Protein AF-A0A2G5BCZ9-F1 (afdb_monomer_lite)

Organism: Coemansia reversa (strain ATCC 12441 / NRRL 1564) (NCBI:txid763665)

InterPro domains:
  IPR000571 Zinc finger, CCCH-type [PS50103] (1-25)
  IPR000571 Zinc finger, CCCH-type [PS50103] (27-50)
  IPR000571 Zinc finger, CCCH-type [SM00356] (1-24)
  IPR000571 Zinc finger, CCCH-type [SM00356] (27-50)
  IPR036855 Zinc finger, CCCH-type superfamily [SSF90229] (3-23)
  IPR036855 Zinc finger, CCCH-type superfamily [SSF90229] (28-50)
  IPR041367 E3 ligase, CCCH-type zinc finger [PF18044] (31-50)
  IPR045072 MKRN-like [PTHR11224] (2-50)
  IPR054361 Zinc finger CCCH domain-containing protein 4/6/8, CCCH zinc finger [PF22623] (3-23)

Sequence (50 aa):
HVPCKFHKHGNCTAGDKCYFSHDLTVYEKTVCKYFAKGNCKYGNKCALLH

Structure (mmCIF, N/CA/C/O backbone):
data_AF-A0A2G5BCZ9-F1
#
_entry.id   AF-A0A2G5BCZ9-F1
#
loop_
_atom_site.group_PDB
_atom_site.id
_atom_site.type_symbol
_atom_site.label_atom_id
_atom_site.label_alt_id
_atom_site.label_comp_id
_atom_site.label_asym_id
_atom_site.label_entity_id
_atom_site.label_seq_id
_atom_site.pdbx_PDB_ins_code
_atom_site.Cartn_x
_atom_site.Cartn_y
_atom_site.Cartn_z
_atom_site.occupancy
_atom_site.B_iso_or_equiv
_atom_site.auth_seq_id
_atom_site.auth_comp_id
_atom_site.auth_asym_id
_atom_site.auth_atom_id
_atom_site.pdbx_PDB_model_num
ATOM 1 N N . HIS A 1 1 ? 13.702 -6.089 6.723 1.00 60.53 1 HIS A N 1
ATOM 2 C CA . HIS A 1 1 ? 13.939 -5.175 5.586 1.00 60.53 1 HIS A CA 1
ATOM 3 C C . HIS A 1 1 ? 12.902 -4.055 5.626 1.00 60.53 1 HIS A C 1
ATOM 5 O O . HIS A 1 1 ? 11.728 -4.357 5.797 1.00 60.53 1 HIS A O 1
ATOM 11 N N . VAL A 1 2 ? 13.299 -2.780 5.548 1.00 73.81 2 VAL A N 1
ATOM 12 C CA . VAL A 1 2 ? 12.354 -1.641 5.556 1.00 73.81 2 VAL A CA 1
ATOM 13 C C . VAL A 1 2 ? 11.726 -1.497 4.165 1.00 73.81 2 VAL A C 1
ATOM 15 O O . VAL A 1 2 ? 12.478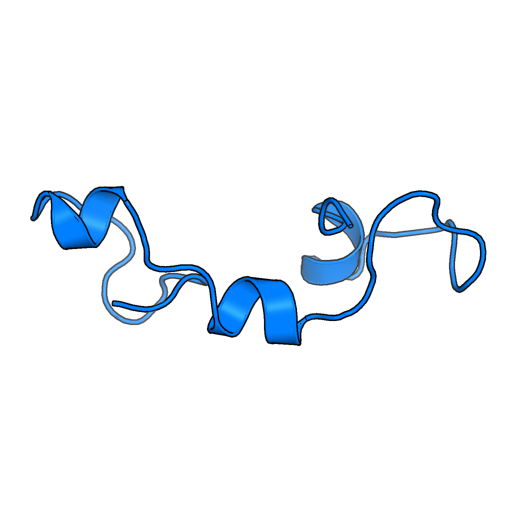 -1.408 3.196 1.00 73.81 2 VAL A O 1
ATOM 18 N N . PRO A 1 3 ? 10.393 -1.487 4.018 1.00 78.19 3 PRO A N 1
ATOM 19 C CA . PRO A 1 3 ? 9.771 -1.529 2.701 1.00 78.19 3 PRO A CA 1
ATOM 20 C C . PRO A 1 3 ? 9.834 -0.169 1.982 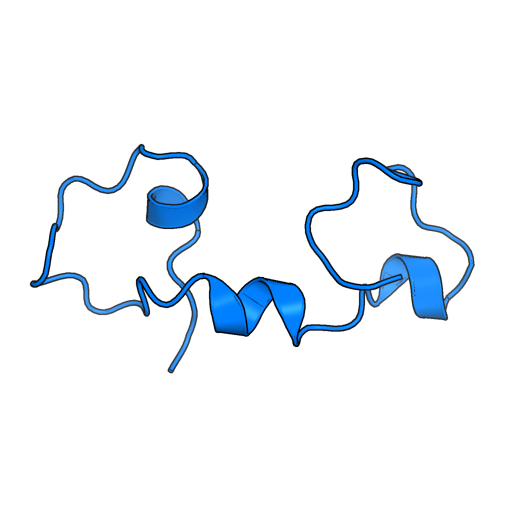1.00 78.19 3 PRO A C 1
ATOM 22 O O . PRO A 1 3 ? 9.719 0.898 2.594 1.00 78.19 3 PRO A O 1
ATOM 25 N N . CYS A 1 4 ? 10.035 -0.208 0.666 1.00 85.19 4 CYS A N 1
ATOM 26 C CA . CYS A 1 4 ? 10.245 0.963 -0.178 1.00 85.19 4 CYS A CA 1
ATOM 27 C C . CYS A 1 4 ? 8.931 1.699 -0.453 1.00 85.19 4 CYS A C 1
ATOM 29 O O . CYS A 1 4 ? 8.110 1.277 -1.273 1.00 85.19 4 CYS A O 1
ATOM 31 N N . LYS A 1 5 ? 8.757 2.867 0.178 1.00 79.75 5 LYS A N 1
ATOM 32 C CA . LYS A 1 5 ? 7.566 3.709 -0.017 1.00 79.75 5 LYS A CA 1
ATOM 33 C C . LYS A 1 5 ? 7.365 4.104 -1.485 1.00 79.75 5 LYS A C 1
ATOM 35 O O . LYS A 1 5 ? 6.223 4.179 -1.930 1.00 79.75 5 LYS A O 1
ATOM 40 N N . PHE A 1 6 ? 8.441 4.352 -2.231 1.00 83.94 6 PHE A N 1
ATOM 41 C CA . PHE A 1 6 ? 8.361 4.757 -3.638 1.00 83.94 6 PHE A CA 1
ATOM 42 C C . PHE A 1 6 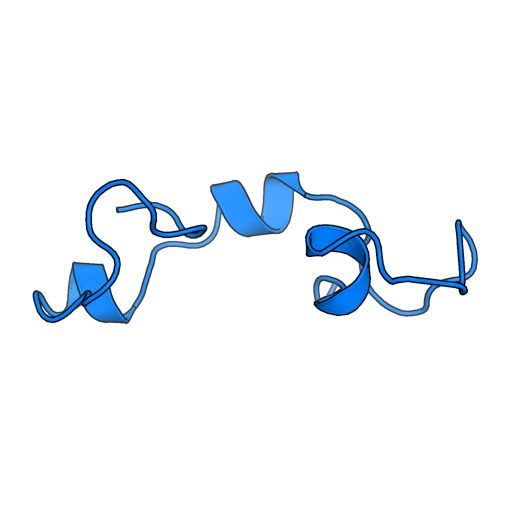? 7.979 3.598 -4.557 1.00 83.94 6 PHE A C 1
ATOM 44 O O . PHE A 1 6 ? 7.229 3.807 -5.505 1.00 83.94 6 PHE A O 1
ATOM 51 N N . HIS A 1 7 ? 8.422 2.377 -4.248 1.00 83.31 7 HIS A N 1
ATOM 52 C CA . HIS A 1 7 ? 8.115 1.197 -5.056 1.00 83.31 7 HIS A CA 1
ATOM 53 C C . HIS A 1 7 ? 6.627 0.872 -5.022 1.00 83.31 7 HIS A C 1
ATOM 55 O O . HIS A 1 7 ? 6.018 0.658 -6.062 1.00 83.31 7 HIS A O 1
ATOM 61 N N . LYS A 1 8 ? 6.011 0.981 -3.840 1.00 76.12 8 LYS A N 1
ATOM 62 C CA . LYS A 1 8 ? 4.559 0.854 -3.673 1.00 76.12 8 LYS A CA 1
ATOM 63 C C . LYS A 1 8 ? 3.754 1.806 -4.558 1.00 76.12 8 LYS A C 1
ATOM 65 O O . LYS A 1 8 ? 2.673 1.451 -5.008 1.00 76.12 8 LYS A O 1
ATOM 70 N N . HIS A 1 9 ? 4.262 3.015 -4.784 1.00 79.50 9 HIS A N 1
ATOM 71 C CA . HIS A 1 9 ? 3.600 3.998 -5.641 1.00 79.50 9 HIS A CA 1
ATOM 72 C C . HIS A 1 9 ? 4.040 3.885 -7.110 1.00 79.50 9 HIS A C 1
ATOM 74 O O . HIS A 1 9 ? 3.688 4.753 -7.897 1.00 79.50 9 HIS A O 1
ATOM 80 N N . GLY A 1 10 ? 4.855 2.891 -7.485 1.00 80.75 10 GLY A N 1
ATOM 81 C CA . GLY A 1 10 ? 5.411 2.761 -8.838 1.00 80.75 10 GLY A CA 1
ATOM 82 C C . GLY A 1 10 ? 6.423 3.852 -9.214 1.00 80.75 10 GLY A C 1
ATOM 83 O O . GLY A 1 10 ? 6.763 4.003 -10.378 1.00 80.75 10 GLY A O 1
ATOM 84 N N . ASN A 1 11 ? 6.908 4.622 -8.237 1.00 86.06 11 ASN A N 1
ATOM 85 C CA . ASN A 1 11 ? 7.808 5.764 -8.428 1.00 86.06 11 ASN A CA 1
ATOM 86 C C . ASN A 1 11 ? 9.263 5.444 -8.036 1.00 86.06 11 ASN A C 1
ATOM 88 O O . ASN A 1 11 ? 10.092 6.344 -7.918 1.00 86.06 11 ASN A O 1
ATOM 92 N N . CYS A 1 12 ? 9.592 4.179 -7.754 1.00 87.69 12 CYS A N 1
ATOM 93 C CA . CYS A 1 12 ? 10.967 3.818 -7.428 1.00 87.69 12 CYS A CA 1
ATOM 94 C C . CYS A 1 12 ? 11.808 3.686 -8.700 1.00 87.69 12 CYS A C 1
ATOM 96 O O . CYS A 1 12 ? 11.583 2.785 -9.501 1.00 87.69 12 CYS A O 1
ATOM 98 N N . THR A 1 13 ? 12.822 4.538 -8.839 1.00 88.62 13 THR A N 1
ATOM 99 C CA . THR A 1 13 ? 13.794 4.504 -9.944 1.00 88.62 13 THR A CA 1
ATOM 100 C C . THR A 1 13 ? 14.985 3.580 -9.678 1.00 88.62 13 THR A C 1
ATOM 102 O O . THR A 1 13 ? 15.775 3.323 -10.579 1.00 88.62 13 THR A O 1
ATOM 105 N N . ALA A 1 14 ? 15.124 3.063 -8.452 1.00 85.44 14 ALA A N 1
ATOM 106 C CA . ALA A 1 14 ? 16.267 2.243 -8.050 1.00 85.44 14 ALA A CA 1
ATOM 107 C C . ALA A 1 14 ? 16.190 0.781 -8.536 1.00 85.44 14 ALA A C 1
ATOM 109 O O . ALA A 1 14 ? 17.195 0.072 -8.467 1.00 85.44 14 ALA A O 1
ATOM 110 N N . GLY A 1 15 ? 15.025 0.325 -9.021 1.00 82.00 15 GLY A N 1
ATOM 111 C CA . GLY A 1 15 ? 14.821 -1.055 -9.484 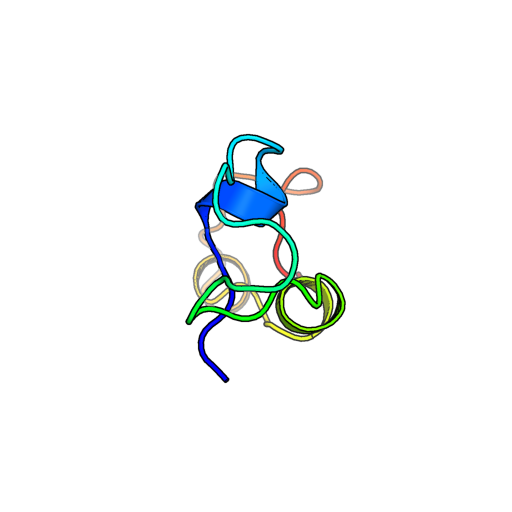1.00 82.00 15 GLY A CA 1
ATOM 112 C C . GLY A 1 15 ? 15.249 -2.088 -8.435 1.00 82.00 15 GLY A C 1
ATOM 113 O O . GLY A 1 15 ? 15.092 -1.865 -7.236 1.00 82.00 15 GLY A O 1
ATOM 114 N N . ASP A 1 16 ? 15.856 -3.189 -8.864 1.00 80.88 16 ASP A N 1
ATOM 115 C CA . ASP A 1 16 ? 16.347 -4.248 -7.967 1.00 80.88 16 ASP A CA 1
ATOM 116 C C . ASP A 1 16 ? 17.538 -3.833 -7.085 1.00 80.88 16 ASP A C 1
ATOM 118 O O . ASP A 1 16 ? 17.914 -4.556 -6.167 1.00 80.88 16 ASP A O 1
ATOM 122 N N . LYS A 1 17 ? 18.129 -2.652 -7.320 1.00 84.06 17 LYS A N 1
ATOM 123 C CA . LYS A 1 17 ? 19.218 -2.096 -6.496 1.00 84.06 17 LYS A CA 1
ATOM 124 C C . LYS A 1 17 ? 18.711 -1.225 -5.347 1.00 84.06 17 LYS A C 1
ATOM 126 O O . LYS A 1 17 ? 19.506 -0.544 -4.696 1.00 84.06 17 LYS A O 1
ATOM 131 N N . CYS A 1 18 ? 17.402 -1.184 -5.103 1.00 86.25 18 CYS A N 1
ATOM 132 C CA . CYS A 1 18 ? 16.870 -0.389 -4.009 1.00 86.25 18 CYS A CA 1
ATOM 133 C C . CYS A 1 18 ? 17.347 -0.929 -2.656 1.00 86.25 18 CYS A C 1
ATOM 135 O O . CYS A 1 18 ? 17.193 -2.105 -2.341 1.00 86.25 18 CYS A O 1
ATOM 137 N N . TYR A 1 19 ? 17.866 -0.036 -1.812 1.00 83.75 19 TYR A N 1
ATOM 138 C CA . TYR A 1 19 ? 18.224 -0.367 -0.430 1.00 83.75 19 TYR A CA 1
ATOM 139 C C . TYR A 1 19 ? 16.999 -0.803 0.401 1.00 83.75 19 TYR A C 1
ATOM 141 O O . TYR A 1 19 ? 17.112 -1.492 1.414 1.00 83.75 19 TYR A O 1
ATOM 149 N N . PHE A 1 20 ? 15.799 -0.418 -0.037 1.00 82.31 20 PHE A N 1
ATOM 150 C CA . PHE A 1 20 ? 14.527 -0.715 0.613 1.00 82.31 20 PHE A CA 1
ATOM 151 C C . PHE A 1 20 ? 13.789 -1.865 -0.085 1.00 82.31 20 PHE A C 1
ATOM 153 O O . PHE A 1 20 ? 13.966 -2.108 -1.273 1.00 82.31 20 PHE A O 1
ATOM 160 N N . SER A 1 21 ? 12.935 -2.576 0.653 1.00 81.62 21 SER A N 1
ATOM 161 C CA . SER A 1 21 ? 12.312 -3.816 0.173 1.00 81.62 21 SER A CA 1
ATOM 162 C C . SER A 1 21 ? 11.264 -3.477 -0.867 1.00 81.62 21 SER A C 1
ATOM 164 O O . SER A 1 21 ? 10.348 -2.704 -0.586 1.00 81.62 21 SER A O 1
ATOM 166 N N . HIS A 1 22 ? 11.373 -4.089 -2.038 1.00 84.50 22 HIS A N 1
ATOM 167 C CA . HIS A 1 22 ? 10.339 -4.051 -3.073 1.00 84.50 22 HIS A CA 1
ATOM 168 C C . HIS A 1 22 ? 9.275 -5.136 -2.886 1.00 84.50 22 HIS A C 1
ATOM 170 O O . HIS A 1 22 ? 8.285 -5.176 -3.603 1.00 84.50 22 HIS A O 1
ATOM 176 N N . ASP A 1 23 ? 9.437 -5.973 -1.864 1.00 76.88 23 ASP A N 1
ATOM 177 C CA . ASP A 1 23 ? 8.445 -6.961 -1.489 1.00 76.88 23 ASP A CA 1
ATOM 178 C C . ASP A 1 23 ? 7.178 -6.276 -0.943 1.00 76.88 23 ASP A C 1
ATOM 180 O O . ASP A 1 23 ? 7.140 -5.763 0.182 1.00 76.88 23 ASP A O 1
ATOM 184 N N . LEU A 1 24 ? 6.139 -6.233 -1.781 1.00 70.44 24 LEU A N 1
ATOM 185 C CA . LEU A 1 24 ? 4.847 -5.646 -1.430 1.00 70.44 24 LEU A CA 1
ATOM 186 C C . LEU A 1 24 ? 4.093 -6.484 -0.387 1.00 70.44 24 LEU A C 1
ATOM 188 O O . LEU A 1 24 ? 3.255 -5.931 0.327 1.00 70.44 24 LEU A O 1
ATOM 192 N N . THR A 1 25 ? 4.450 -7.764 -0.213 1.00 67.06 25 THR A N 1
ATOM 193 C CA . THR A 1 25 ? 3.838 -8.641 0.801 1.00 67.06 25 THR A CA 1
ATOM 194 C C . THR A 1 25 ? 4.125 -8.149 2.219 1.00 67.06 25 THR A C 1
ATOM 196 O O . THR A 1 25 ? 3.331 -8.371 3.134 1.00 67.06 25 THR A O 1
ATOM 199 N N . VAL A 1 26 ? 5.220 -7.402 2.420 1.00 66.19 26 VAL A N 1
ATOM 200 C CA . VAL A 1 26 ? 5.512 -6.735 3.698 1.00 66.19 26 VAL A CA 1
ATOM 201 C C . VAL A 1 26 ? 4.422 -5.720 4.056 1.00 66.19 26 VAL A C 1
ATOM 203 O O . VAL A 1 26 ? 4.065 -5.603 5.228 1.00 66.19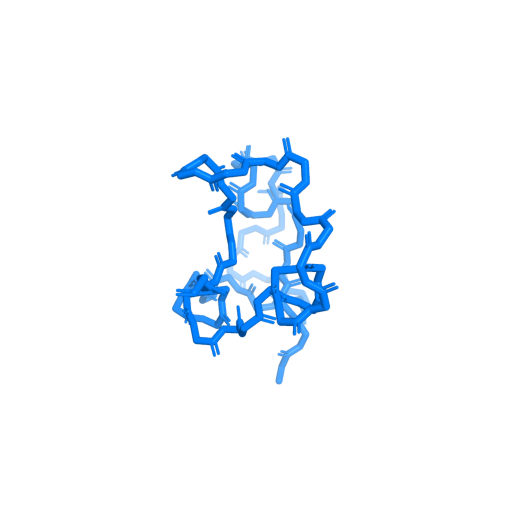 26 VAL A O 1
ATOM 206 N N . TYR A 1 27 ? 3.854 -5.003 3.081 1.00 65.25 27 TYR A N 1
ATOM 207 C CA . TYR A 1 27 ? 2.763 -4.057 3.346 1.00 65.25 27 TYR A CA 1
ATOM 208 C C . TYR A 1 27 ? 1.454 -4.766 3.682 1.00 65.25 27 TYR A C 1
ATOM 210 O O . TYR A 1 27 ? 0.751 -4.319 4.585 1.00 65.25 27 TYR A O 1
ATOM 218 N N . GLU A 1 28 ? 1.159 -5.875 3.006 1.00 65.62 28 GLU A N 1
ATOM 219 C CA . GLU A 1 28 ? -0.037 -6.685 3.268 1.00 65.62 28 GLU A CA 1
ATOM 220 C C . GLU A 1 28 ? 0.022 -7.374 4.632 1.00 65.62 28 GLU A C 1
ATOM 222 O O . GLU A 1 28 ? -0.994 -7.525 5.292 1.00 65.62 28 GLU A O 1
ATOM 227 N N . LYS A 1 29 ? 1.216 -7.722 5.116 1.00 68.81 29 LYS A N 1
ATOM 228 C CA . LYS A 1 29 ? 1.408 -8.284 6.464 1.00 68.81 29 LYS A CA 1
ATOM 229 C C . LYS A 1 29 ? 1.422 -7.231 7.571 1.00 68.81 29 LYS A C 1
ATOM 231 O O . LYS A 1 29 ? 1.420 -7.577 8.750 1.00 68.81 29 LYS A O 1
ATOM 236 N N . THR A 1 30 ? 1.475 -5.947 7.225 1.00 77.62 30 THR A N 1
ATOM 237 C CA . THR A 1 30 ? 1.567 -4.879 8.220 1.00 77.62 30 THR A CA 1
ATOM 238 C C . THR A 1 30 ? 0.172 -4.409 8.612 1.00 77.62 30 THR A C 1
ATOM 240 O O . THR A 1 30 ? -0.509 -3.743 7.834 1.00 77.62 30 THR A O 1
ATOM 243 N N . VAL A 1 31 ? -0.227 -4.704 9.853 1.00 83.19 31 VAL A N 1
ATOM 244 C CA . VAL A 1 31 ? -1.485 -4.217 10.435 1.00 83.19 31 VAL A CA 1
ATOM 245 C C . VAL A 1 31 ? -1.475 -2.690 10.510 1.00 83.19 31 VAL A C 1
ATOM 247 O O . VAL A 1 31 ? -0.532 -2.054 10.997 1.00 83.19 31 VAL A O 1
ATOM 250 N N . CYS A 1 32 ? -2.550 -2.079 10.032 1.00 87.50 32 CYS A N 1
ATOM 251 C CA . CYS A 1 32 ? -2.772 -0.651 10.083 1.00 87.50 32 CYS A CA 1
ATOM 252 C C . CYS A 1 32 ? -2.913 -0.203 11.538 1.00 87.50 32 CYS A C 1
ATOM 254 O O . CYS A 1 32 ? -3.955 -0.378 12.166 1.00 87.50 32 CYS A O 1
ATOM 256 N N . LYS A 1 33 ? -1.881 0.457 12.073 1.00 88.31 33 LYS A N 1
ATOM 257 C CA . LYS A 1 33 ? -1.900 0.998 13.445 1.00 88.31 33 LYS A CA 1
ATOM 258 C C . LYS A 1 33 ? -3.086 1.931 13.710 1.00 88.31 33 LYS A C 1
ATOM 260 O O . LYS A 1 33 ? -3.581 1.985 14.830 1.00 88.31 33 LYS A O 1
ATOM 265 N N . TYR A 1 34 ? -3.545 2.666 12.695 1.00 89.12 34 TYR A N 1
ATOM 266 C CA . TYR A 1 34 ? -4.709 3.543 12.826 1.00 89.12 34 TYR A CA 1
ATOM 267 C C . TYR A 1 34 ? -6.015 2.754 12.870 1.00 89.12 34 TYR A C 1
ATOM 269 O O . TYR A 1 34 ? -6.904 3.138 13.620 1.00 89.12 34 TYR A O 1
ATOM 277 N N . PHE A 1 35 ? -6.126 1.656 12.119 1.00 88.56 35 PHE A N 1
ATOM 278 C CA . PHE A 1 35 ? -7.302 0.787 12.158 1.00 88.56 35 PHE A CA 1
ATOM 279 C C . PHE A 1 35 ? -7.368 -0.001 13.462 1.00 88.56 35 PHE A C 1
ATOM 281 O O . PHE A 1 35 ? -8.407 0.005 14.109 1.00 88.56 35 PHE A O 1
ATOM 288 N N . ALA A 1 36 ? -6.237 -0.544 13.921 1.00 88.00 36 ALA A N 1
ATOM 289 C CA . ALA A 1 36 ? -6.126 -1.172 15.236 1.00 88.00 36 ALA A CA 1
ATOM 290 C C . ALA A 1 36 ? -6.534 -0.221 16.380 1.00 88.00 36 ALA A C 1
ATOM 292 O O . ALA A 1 36 ? -7.004 -0.661 17.423 1.00 88.00 36 ALA A O 1
ATOM 293 N N . LYS A 1 37 ? -6.384 1.097 16.178 1.00 89.50 37 LYS A N 1
ATOM 294 C CA . LYS A 1 37 ? -6.829 2.149 17.105 1.00 89.50 37 LYS A CA 1
ATOM 295 C C . LYS A 1 37 ? -8.235 2.696 16.791 1.00 89.50 37 LYS A C 1
ATOM 297 O O . LYS A 1 37 ? -8.651 3.664 17.416 1.00 89.50 37 LYS A O 1
ATOM 302 N N . GLY A 1 38 ? -8.940 2.160 15.795 1.00 88.88 38 GLY A N 1
ATOM 303 C CA . GLY A 1 38 ? -10.291 2.576 15.386 1.00 88.88 38 GLY A CA 1
ATOM 304 C C . GLY A 1 38 ? -10.386 3.909 14.629 1.00 88.88 38 GLY A C 1
ATOM 305 O O . GLY A 1 38 ? -11.472 4.442 14.457 1.00 88.88 38 GLY A O 1
ATOM 306 N N . ASN A 1 39 ? -9.264 4.474 14.177 1.00 91.00 39 ASN A N 1
ATOM 307 C CA . ASN A 1 39 ? -9.163 5.823 13.606 1.00 91.00 39 ASN A CA 1
ATOM 308 C C . ASN A 1 39 ? -8.614 5.834 12.161 1.00 91.00 39 ASN A C 1
ATOM 310 O O . ASN A 1 39 ? -8.025 6.824 11.712 1.00 91.00 39 ASN A O 1
ATOM 314 N N . CYS A 1 40 ? -8.732 4.731 11.411 1.00 91.12 40 CYS A N 1
ATOM 315 C CA . CYS A 1 40 ? -8.237 4.704 10.034 1.00 91.12 40 CYS A CA 1
ATOM 316 C C . CYS A 1 40 ? -9.152 5.476 9.075 1.00 91.12 40 CYS A C 1
ATOM 318 O O . CYS A 1 40 ? -10.198 4.993 8.655 1.00 91.12 40 CYS A O 1
ATOM 320 N N . LYS A 1 41 ? -8.677 6.639 8.631 1.00 89.38 41 LYS A N 1
ATOM 321 C CA . LYS A 1 41 ? -9.322 7.499 7.625 1.00 89.38 41 LYS A CA 1
ATOM 322 C C . LYS A 1 41 ? -9.400 6.920 6.204 1.00 89.38 41 LYS A C 1
ATOM 324 O O . LYS A 1 41 ? -10.077 7.492 5.360 1.00 89.38 41 LYS A O 1
ATOM 329 N N . TYR A 1 42 ? -8.701 5.818 5.923 1.00 86.88 42 TYR A N 1
ATOM 330 C CA . TYR A 1 42 ? -8.629 5.235 4.577 1.00 86.88 42 TYR A CA 1
ATOM 331 C C . TYR A 1 42 ? -9.629 4.091 4.340 1.00 86.88 42 TYR A C 1
ATOM 333 O O . TYR A 1 42 ? -9.849 3.722 3.187 1.00 86.88 42 TYR A O 1
ATOM 341 N N . GLY A 1 43 ? -10.249 3.538 5.393 1.00 84.50 43 GLY A N 1
ATOM 342 C CA . GLY A 1 43 ? -11.227 2.447 5.274 1.00 84.50 43 GLY A CA 1
ATOM 343 C C . GLY A 1 43 ? -10.728 1.284 4.403 1.00 84.50 43 GLY A C 1
ATOM 344 O O . GLY A 1 43 ? -9.550 0.948 4.432 1.00 84.50 43 GLY A O 1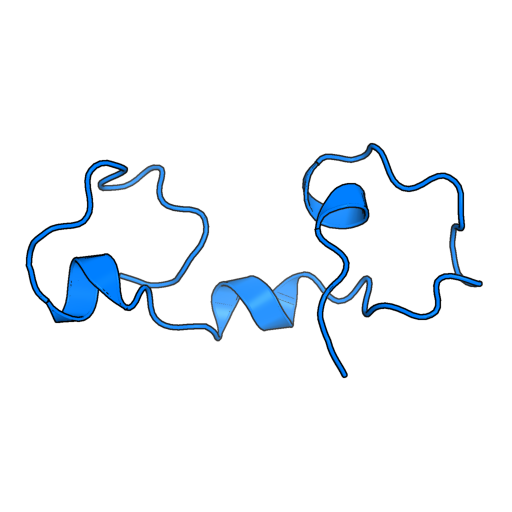
ATOM 345 N N . ASN A 1 44 ? -11.598 0.726 3.560 1.00 82.31 44 ASN A N 1
ATOM 346 C CA . ASN A 1 44 ? -11.253 -0.364 2.631 1.00 82.31 44 ASN A CA 1
ATOM 347 C C . ASN A 1 44 ? -10.200 0.004 1.564 1.00 82.31 44 ASN A C 1
ATOM 349 O O . ASN A 1 44 ? -9.751 -0.862 0.825 1.00 82.31 44 ASN A O 1
ATOM 353 N N . LYS A 1 45 ? -9.805 1.281 1.460 1.00 81.75 45 LYS A N 1
ATOM 354 C CA . LYS A 1 45 ? -8.714 1.743 0.585 1.00 81.75 45 LYS A CA 1
ATOM 355 C C . LYS A 1 45 ? -7.381 1.849 1.327 1.00 81.75 45 LYS A C 1
ATOM 357 O O . LYS A 1 45 ? -6.411 2.375 0.778 1.00 81.75 45 LYS A O 1
ATOM 362 N N . CYS A 1 46 ? -7.320 1.433 2.592 1.00 84.56 46 CYS A N 1
ATOM 363 C CA . CYS A 1 46 ? -6.067 1.442 3.319 1.00 84.56 46 CYS A CA 1
ATOM 364 C C . CYS A 1 46 ? -5.115 0.419 2.724 1.00 84.56 46 CYS A C 1
ATOM 366 O O . CYS A 1 46 ? -5.459 -0.731 2.489 1.00 84.56 46 CYS A O 1
ATOM 368 N N . ALA A 1 47 ? -3.884 0.852 2.511 1.00 77.50 47 ALA A N 1
ATOM 369 C CA . ALA A 1 47 ? -2.866 0.014 1.913 1.00 77.50 47 ALA A CA 1
ATOM 370 C C . ALA A 1 47 ? -2.065 -0.783 2.963 1.00 77.50 47 ALA A C 1
ATOM 372 O O . ALA A 1 47 ? -0.897 -1.092 2.724 1.00 77.50 47 ALA A O 1
ATOM 373 N N . LEU A 1 48 ? -2.662 -0.996 4.137 1.00 82.31 48 LEU A N 1
ATOM 374 C CA . LEU A 1 48 ? -2.193 -1.782 5.278 1.00 82.31 48 LEU A CA 1
ATOM 375 C C . LEU A 1 48 ? -3.364 -2.661 5.734 1.00 82.31 48 LEU A C 1
ATOM 377 O O . LEU A 1 48 ? -4.517 -2.285 5.521 1.00 82.31 48 LEU A O 1
ATOM 381 N N . LEU A 1 49 ? -3.080 -3.781 6.394 1.00 82.69 49 LEU A N 1
ATOM 382 C CA . LEU A 1 49 ? -4.109 -4.738 6.806 1.00 82.69 49 LEU A CA 1
ATOM 383 C C . LEU A 1 49 ? -5.028 -4.135 7.879 1.00 82.69 49 LEU A C 1
ATOM 385 O O . LEU A 1 49 ? -4.540 -3.569 8.860 1.00 82.69 49 LEU A O 1
ATOM 389 N N . HIS A 1 50 ? -6.340 -4.209 7.666 1.00 85.19 50 HIS A N 1
ATOM 390 C CA . HIS A 1 50 ? -7.363 -3.819 8.635 1.00 85.19 50 HIS A CA 1
ATOM 391 C C . HIS A 1 50 ? -7.788 -5.046 9.432 1.00 85.19 50 HIS A C 1
ATOM 393 O O . HIS A 1 50 ? -8.287 -5.994 8.793 1.00 85.19 50 HIS A O 1
#

Secondary structure (DSSP, 8-state):
--B-HHHHTT---SGGG-SSB--THHHHTSB-HHHHTT--TTGGG-SSB-

Foldseek 3Di:
DAADPCLVVVNDPCPPNDPHDNPLVVQAAAADPCVVVVRDPCPPNDSHHD

Radius of gyration: 12.28 Å; chains: 1; bounding box: 30×16×27 Å

pLDDT: mean 81.49, std 7.34, range [60.53, 91.12]